Protein AF-A0A061P007-F1 (afdb_monomer_lite)

Sequence (103 aa):
MRFSDIPTKRKWWMFLGFPITTGIAAYLFRAMIEVGWPPLSAGIGLTIGFFIASSLMGIFKPELAVQEKEQNPTRFQKIGRIVLYTLLTSAIAIVTIRFLILV

Radius of gyration: 16.93 Å; chains: 1; bounding box: 42×32×39 Å

Foldseek 3Di:
DDLVVQDPVLVCCLQPVVLLVVLVVVQLVVCVVDVHRDPVVSSVVSSVVSNVVSVCCSVPPVVVSPPPPPDPQDPVNVVVVVVVVVVVVVSVVCSCCCPVVVD

Structure (mmCIF, N/CA/C/O backbone):
data_AF-A0A061P007-F1
#
_entry.id   AF-A0A061P007-F1
#
loop_
_atom_site.group_PDB
_atom_site.id
_atom_site.type_symbol
_atom_site.label_atom_id
_atom_site.label_alt_id
_atom_site.label_comp_id
_atom_site.label_asym_id
_atom_site.label_entity_id
_atom_site.label_seq_id
_atom_site.pdbx_PDB_ins_code
_atom_site.Cartn_x
_atom_site.Cartn_y
_atom_site.Cartn_z
_atom_site.occupancy
_atom_site.B_iso_or_equiv
_atom_site.auth_seq_id
_atom_site.auth_comp_id
_atom_site.auth_asym_id
_atom_site.auth_atom_id
_atom_site.pdbx_PDB_model_num
ATOM 1 N N . MET A 1 1 ? -22.166 1.494 14.861 1.00 59.41 1 MET A N 1
ATOM 2 C CA . MET A 1 1 ? -21.089 2.176 15.627 1.00 59.41 1 MET A CA 1
ATOM 3 C C . MET A 1 1 ? -20.782 3.509 14.969 1.00 59.41 1 MET A C 1
ATOM 5 O O . MET A 1 1 ? -20.937 3.602 13.755 1.00 59.41 1 MET A O 1
ATOM 9 N N . ARG A 1 2 ? -20.421 4.543 15.737 1.00 63.28 2 ARG A N 1
ATOM 10 C CA . ARG A 1 2 ? -20.161 5.880 15.187 1.00 63.28 2 ARG A CA 1
ATOM 11 C C . ARG A 1 2 ? -18.698 5.983 14.758 1.00 63.28 2 ARG A C 1
ATOM 13 O O . ARG A 1 2 ? -17.810 5.407 15.373 1.00 63.28 2 ARG A O 1
ATOM 20 N N . PHE A 1 3 ? -18.429 6.763 13.715 1.00 62.94 3 PHE A N 1
ATOM 21 C CA . PHE A 1 3 ? -17.070 7.058 13.241 1.00 62.94 3 PHE A CA 1
ATOM 22 C C . PHE A 1 3 ? -16.154 7.651 14.335 1.00 62.94 3 PHE A C 1
ATOM 24 O O . PHE A 1 3 ? -14.929 7.504 14.304 1.00 62.94 3 PHE A O 1
ATOM 31 N N . SER A 1 4 ? -16.744 8.306 15.340 1.00 67.62 4 SER A N 1
ATOM 32 C CA . SER A 1 4 ? -16.059 8.796 16.539 1.00 67.62 4 SER A CA 1
ATOM 33 C C . SER A 1 4 ? -15.315 7.698 17.297 1.00 67.62 4 SER A C 1
ATOM 3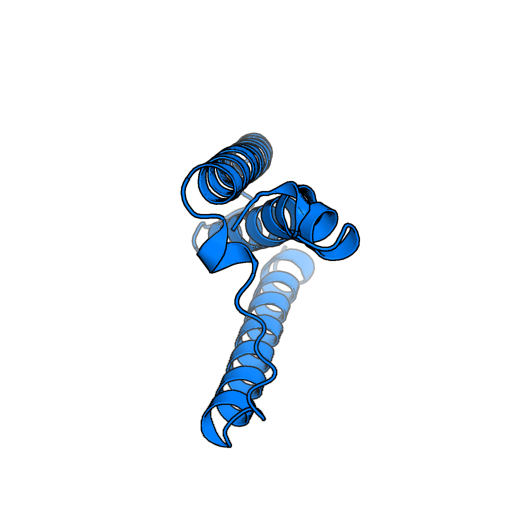5 O O . SER A 1 4 ? -14.258 7.986 17.848 1.00 67.62 4 SER A O 1
ATOM 37 N N . ASP A 1 5 ? -15.810 6.461 17.245 1.00 71.81 5 ASP A N 1
ATOM 38 C CA . ASP A 1 5 ? -15.396 5.360 18.121 1.00 71.81 5 ASP A CA 1
ATOM 39 C C . ASP A 1 5 ? -14.109 4.667 17.626 1.00 71.81 5 ASP A C 1
ATOM 41 O O . ASP A 1 5 ? -13.539 3.823 18.314 1.00 71.81 5 ASP A O 1
ATOM 45 N N . ILE A 1 6 ? -13.623 5.028 16.429 1.00 70.88 6 ILE A N 1
ATOM 46 C CA . ILE A 1 6 ? -12.392 4.481 15.843 1.00 70.88 6 ILE A CA 1
ATOM 47 C C . ILE A 1 6 ? -11.162 5.172 16.475 1.00 70.88 6 ILE A C 1
ATOM 49 O O . ILE A 1 6 ? -11.088 6.408 16.448 1.00 70.88 6 ILE A O 1
ATOM 53 N N . PRO A 1 7 ? -10.155 4.420 16.967 1.00 80.56 7 PRO A N 1
ATOM 54 C CA . PRO A 1 7 ? -8.925 4.990 17.515 1.00 80.56 7 PRO A CA 1
ATOM 55 C C . PRO A 1 7 ? -8.210 5.910 16.519 1.00 80.56 7 PRO A C 1
ATOM 57 O O . PRO A 1 7 ? -8.090 5.584 15.336 1.00 80.56 7 PRO A O 1
ATOM 60 N N . THR A 1 8 ? -7.653 7.026 16.996 1.00 78.88 8 THR A N 1
ATOM 61 C CA . THR A 1 8 ? -6.987 8.042 16.156 1.00 78.88 8 THR A CA 1
ATOM 62 C C . THR A 1 8 ? -5.893 7.444 15.269 1.00 78.88 8 THR A C 1
ATOM 64 O O . THR A 1 8 ? -5.843 7.730 14.077 1.00 78.88 8 THR A O 1
ATOM 67 N N . LYS A 1 9 ? -5.072 6.532 15.807 1.00 78.50 9 LYS A N 1
ATOM 68 C CA . LYS A 1 9 ? -4.033 5.817 15.044 1.00 78.50 9 LYS A CA 1
ATOM 69 C C . LYS A 1 9 ? -4.611 5.010 13.873 1.00 78.50 9 LYS A C 1
ATOM 71 O O . LYS A 1 9 ? -4.024 4.977 12.795 1.00 78.50 9 LYS A O 1
ATOM 76 N N . ARG A 1 10 ? -5.777 4.390 14.068 1.00 75.25 10 ARG A N 1
ATOM 77 C CA . ARG A 1 10 ? -6.459 3.575 13.055 1.00 75.25 10 ARG A CA 1
ATOM 78 C C . ARG A 1 10 ? -7.154 4.439 12.007 1.00 75.25 10 ARG A C 1
ATOM 80 O O . ARG A 1 10 ? -7.120 4.083 10.837 1.00 75.25 10 ARG A O 1
ATOM 87 N N . LYS A 1 11 ? -7.672 5.612 12.389 1.00 78.94 11 LYS A N 1
ATOM 88 C CA . LYS A 1 11 ? -8.120 6.642 11.435 1.00 78.94 11 LYS A CA 1
ATOM 89 C C . LYS A 1 11 ? -6.961 7.089 10.542 1.00 78.94 11 LYS A C 1
ATOM 91 O O . LYS A 1 11 ? -7.060 6.982 9.328 1.00 78.94 11 LYS A O 1
ATOM 96 N N . TRP A 1 12 ? -5.829 7.488 11.121 1.00 81.12 12 TRP A N 1
ATOM 97 C CA . TRP A 1 12 ? -4.643 7.867 10.341 1.00 81.12 12 TRP A CA 1
ATOM 98 C C . TRP A 1 12 ? -4.195 6.767 9.380 1.00 81.12 12 TRP A C 1
ATOM 100 O O . TRP A 1 12 ? -3.905 7.041 8.216 1.00 81.12 12 TRP A O 1
ATOM 110 N N . TRP A 1 13 ? -4.195 5.512 9.835 1.00 79.56 13 TRP A N 1
ATOM 111 C CA . TRP A 1 13 ? -3.892 4.401 8.947 1.00 79.56 13 TRP A CA 1
ATOM 112 C C . TRP A 1 13 ? -4.944 4.260 7.843 1.00 79.56 13 TRP A C 1
ATOM 114 O O . TRP A 1 13 ? -4.581 4.224 6.683 1.00 79.56 13 TRP A O 1
ATOM 124 N N . MET A 1 14 ? -6.239 4.234 8.149 1.00 78.12 14 MET A N 1
ATOM 125 C CA . MET A 1 14 ? -7.290 4.019 7.145 1.00 78.12 14 MET A CA 1
ATOM 126 C C . MET A 1 14 ? -7.342 5.125 6.082 1.00 78.12 14 MET A C 1
ATOM 128 O O . MET A 1 14 ? -7.564 4.837 4.905 1.00 78.12 14 MET A O 1
ATOM 132 N N . PHE A 1 15 ? -7.122 6.375 6.495 1.00 80.44 15 PHE A N 1
ATOM 133 C CA . PHE A 1 15 ? -7.245 7.541 5.624 1.00 80.44 15 PHE A CA 1
ATOM 134 C C . PHE A 1 15 ? -5.951 7.934 4.924 1.00 80.44 15 PHE A C 1
ATOM 136 O O . PHE A 1 15 ? -6.036 8.486 3.841 1.00 80.44 15 PHE A O 1
ATOM 143 N N . LEU A 1 16 ? -4.773 7.658 5.490 1.00 82.06 16 LEU A N 1
ATOM 144 C CA . LEU A 1 16 ? -3.490 7.997 4.861 1.00 82.06 16 LEU A CA 1
ATOM 145 C C . LEU A 1 16 ? -2.574 6.790 4.687 1.00 82.06 16 LEU A C 1
ATOM 147 O O . LEU A 1 16 ? -2.019 6.597 3.610 1.00 82.06 16 LEU A O 1
ATOM 151 N N . GLY A 1 17 ? -2.430 5.952 5.711 1.00 82.38 17 GLY A N 1
ATOM 152 C CA . GLY A 1 17 ? -1.552 4.780 5.640 1.00 82.38 17 GLY A CA 1
ATOM 153 C C . GLY A 1 17 ? -1.959 3.783 4.548 1.00 82.38 17 GLY A C 1
ATOM 154 O O . GLY A 1 17 ? -1.139 3.399 3.715 1.00 82.38 17 GLY A O 1
ATOM 155 N N . PHE A 1 18 ? -3.230 3.384 4.513 1.00 82.25 18 PHE A N 1
ATOM 156 C CA . PHE A 1 18 ? -3.778 2.433 3.554 1.00 82.25 18 PHE A CA 1
ATOM 157 C C . PHE A 1 18 ? -3.657 2.934 2.131 1.00 82.25 18 PHE A C 1
ATOM 159 O O . PHE A 1 18 ? -3.059 2.214 1.335 1.00 82.25 18 PHE A O 1
ATOM 166 N N . PRO A 1 19 ? -4.171 4.130 1.780 1.00 84.12 19 PRO A N 1
ATOM 167 C 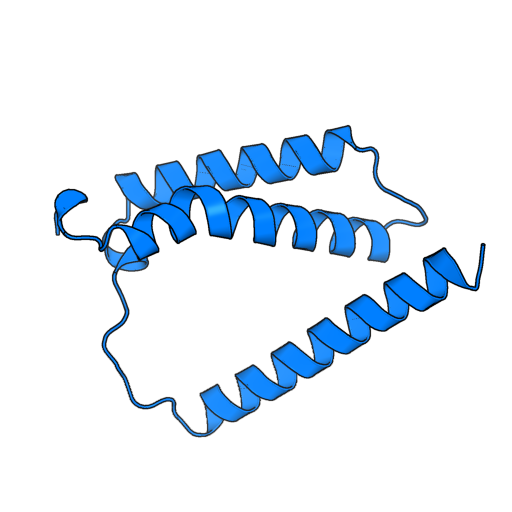CA . PRO A 1 19 ? -4.236 4.514 0.380 1.00 84.12 19 PRO A CA 1
ATOM 168 C C . PRO A 1 19 ? -2.848 4.724 -0.214 1.00 84.12 19 PRO A C 1
ATOM 170 O O . PRO A 1 19 ? -2.613 4.369 -1.363 1.00 84.12 19 PRO A O 1
ATOM 173 N N . ILE A 1 20 ? -1.905 5.230 0.588 1.00 85.19 20 ILE A N 1
ATOM 174 C CA . ILE A 1 20 ? -0.509 5.380 0.175 1.00 85.19 20 ILE A CA 1
ATOM 175 C C . ILE A 1 20 ? 0.140 4.003 -0.020 1.00 85.19 20 ILE A C 1
ATOM 177 O O . ILE A 1 20 ? 0.729 3.746 -1.066 1.00 85.19 20 ILE A O 1
ATOM 181 N N . THR A 1 21 ? 0.017 3.093 0.954 1.00 84.06 21 THR A N 1
ATOM 182 C CA . THR A 1 21 ? 0.654 1.764 0.864 1.00 84.06 21 THR A CA 1
ATOM 183 C C . THR A 1 21 ? 0.064 0.908 -0.258 1.00 84.06 21 THR A C 1
ATOM 185 O O . THR A 1 21 ? 0.819 0.291 -1.010 1.00 84.06 21 THR A O 1
ATOM 188 N N . THR A 1 22 ? -1.261 0.905 -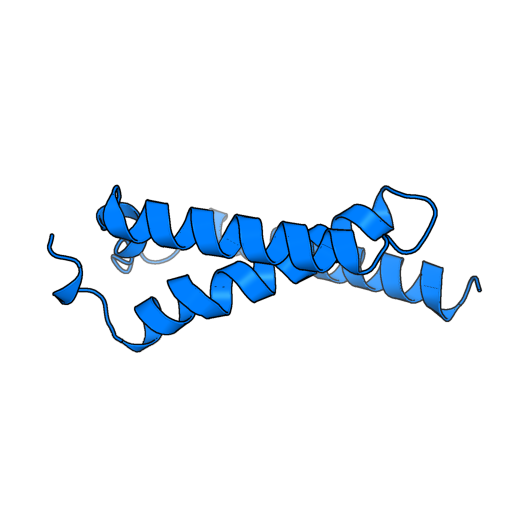0.432 1.00 82.56 22 THR A N 1
ATOM 189 C CA . THR A 1 22 ? -1.925 0.213 -1.552 1.00 82.56 22 THR A CA 1
ATOM 190 C C . THR A 1 22 ? -1.698 0.895 -2.893 1.00 82.56 22 THR A C 1
ATOM 192 O O . THR A 1 22 ? -1.510 0.189 -3.878 1.00 82.56 22 THR A O 1
ATOM 195 N N . GLY A 1 23 ? -1.625 2.226 -2.951 1.00 84.25 23 GLY A N 1
ATOM 196 C CA . GLY A 1 23 ? -1.239 2.959 -4.158 1.00 84.25 23 GLY A CA 1
ATOM 197 C C . GLY A 1 23 ? 0.165 2.585 -4.638 1.00 84.25 23 GLY A C 1
ATOM 198 O O . GLY A 1 23 ? 0.340 2.235 -5.805 1.00 84.25 23 GLY A O 1
ATOM 199 N N . ILE A 1 24 ? 1.147 2.561 -3.728 1.00 83.69 24 ILE A N 1
ATOM 200 C CA . ILE A 1 24 ? 2.519 2.118 -4.030 1.00 83.69 24 ILE A CA 1
ATOM 201 C C . ILE A 1 24 ? 2.525 0.654 -4.477 1.00 83.69 24 ILE A C 1
ATOM 203 O O . ILE A 1 24 ? 3.114 0.330 -5.507 1.00 83.69 24 ILE A O 1
ATOM 207 N N . ALA A 1 25 ? 1.849 -0.232 -3.741 1.00 82.56 25 ALA A N 1
ATOM 208 C CA . ALA A 1 25 ? 1.787 -1.650 -4.087 1.00 82.56 25 ALA A CA 1
ATOM 209 C C . ALA A 1 25 ? 1.144 -1.879 -5.465 1.00 82.56 25 ALA A C 1
ATOM 211 O O . ALA A 1 25 ? 1.665 -2.656 -6.260 1.00 82.56 25 ALA A O 1
ATOM 212 N N . ALA A 1 26 ? 0.055 -1.173 -5.777 1.00 84.12 26 ALA A N 1
ATOM 213 C CA . ALA A 1 26 ? -0.618 -1.250 -7.069 1.00 84.12 26 ALA A CA 1
ATOM 214 C C . ALA A 1 26 ? 0.259 -0.712 -8.207 1.00 84.12 26 ALA A C 1
ATOM 216 O O . ALA A 1 26 ? 0.291 -1.305 -9.282 1.00 84.12 26 ALA A O 1
ATOM 217 N N . TYR A 1 27 ? 1.000 0.374 -7.974 1.00 83.31 27 TYR A N 1
ATOM 218 C CA . TYR A 1 27 ? 1.950 0.913 -8.946 1.00 83.31 27 TYR A CA 1
ATOM 219 C C . TYR A 1 27 ? 3.099 -0.065 -9.230 1.00 83.31 27 TYR A C 1
ATOM 221 O O . TYR A 1 27 ? 3.412 -0.320 -10.391 1.00 83.31 27 TYR A O 1
ATOM 229 N N . LEU A 1 28 ? 3.683 -0.669 -8.189 1.00 79.75 28 LEU A N 1
ATOM 230 C CA . LEU A 1 28 ? 4.718 -1.699 -8.337 1.00 79.75 28 LEU A CA 1
ATOM 231 C C . LEU A 1 28 ? 4.182 -2.938 -9.055 1.00 79.75 28 LEU A C 1
ATOM 233 O O . LEU A 1 28 ? 4.824 -3.446 -9.967 1.00 79.75 28 LEU A O 1
ATOM 237 N N . PHE A 1 29 ? 2.986 -3.397 -8.690 1.00 81.88 29 PHE A N 1
ATOM 238 C CA . PHE A 1 29 ? 2.341 -4.528 -9.350 1.00 81.88 29 PHE A CA 1
ATOM 239 C C . PHE A 1 29 ? 2.078 -4.242 -10.831 1.00 81.88 29 PHE A C 1
ATOM 241 O O . PHE A 1 29 ? 2.338 -5.081 -11.692 1.00 81.88 29 PHE A O 1
ATOM 248 N N . ARG A 1 30 ? 1.640 -3.022 -11.149 1.00 80.75 30 ARG A N 1
ATOM 249 C CA . ARG A 1 30 ? 1.488 -2.567 -12.529 1.00 80.75 30 ARG A CA 1
ATOM 250 C C . ARG A 1 30 ? 2.825 -2.566 -13.274 1.00 80.75 30 ARG A C 1
ATOM 252 O O . ARG A 1 30 ? 2.869 -3.077 -14.382 1.00 80.75 30 ARG A O 1
ATOM 259 N N . ALA A 1 31 ? 3.908 -2.096 -12.655 1.00 79.25 31 ALA A N 1
ATOM 260 C CA . ALA A 1 31 ? 5.258 -2.151 -13.227 1.00 79.25 31 ALA A CA 1
ATOM 261 C C . ALA A 1 31 ? 5.784 -3.588 -13.429 1.00 79.25 31 ALA A C 1
ATOM 263 O O . ALA A 1 31 ? 6.642 -3.831 -14.276 1.00 79.25 31 ALA A O 1
ATOM 264 N N . MET A 1 32 ? 5.296 -4.560 -12.649 1.00 74.19 32 MET A N 1
ATOM 265 C CA . MET A 1 32 ? 5.615 -5.976 -12.857 1.00 74.19 32 MET A CA 1
ATOM 266 C C . MET A 1 32 ? 4.898 -6.553 -14.078 1.00 74.19 32 MET A C 1
ATOM 268 O O . MET A 1 32 ? 5.509 -7.312 -14.827 1.00 74.19 32 MET A O 1
ATOM 272 N N . ILE A 1 33 ? 3.622 -6.208 -14.267 1.00 80.12 33 ILE A N 1
ATOM 273 C CA . ILE A 1 33 ? 2.797 -6.704 -15.380 1.00 80.12 33 ILE A CA 1
ATOM 274 C C . ILE A 1 33 ? 3.154 -6.002 -16.692 1.00 80.12 33 ILE A C 1
ATOM 276 O O . ILE A 1 33 ? 3.260 -6.646 -17.733 1.00 80.12 33 ILE A O 1
ATOM 280 N N . GLU A 1 34 ? 3.326 -4.684 -16.655 1.00 76.62 34 GLU A N 1
ATOM 281 C CA . GLU A 1 34 ? 3.679 -3.887 -17.824 1.00 76.62 34 GLU A CA 1
ATOM 282 C C . GLU A 1 34 ? 5.195 -3.997 -18.099 1.00 76.62 34 GLU A C 1
ATOM 284 O O . GLU A 1 34 ? 6.026 -4.162 -17.200 1.00 76.62 34 GLU A O 1
ATOM 289 N N . VAL A 1 35 ? 5.596 -3.953 -19.374 1.00 67.44 35 VAL A N 1
ATOM 290 C CA . VAL A 1 35 ? 7.016 -3.929 -19.767 1.00 67.44 35 VAL A CA 1
ATOM 291 C C . VAL A 1 35 ? 7.521 -2.490 -19.664 1.00 67.44 35 VAL A C 1
ATOM 293 O O . VAL A 1 35 ? 7.714 -1.817 -20.669 1.00 67.44 35 VAL A O 1
ATOM 296 N N . GLY A 1 36 ? 7.669 -1.988 -18.436 1.00 73.31 36 GLY A N 1
ATOM 297 C CA . GLY A 1 36 ? 8.196 -0.648 -18.180 1.00 73.31 36 GLY A CA 1
ATOM 298 C C . GLY A 1 36 ? 7.645 0.001 -16.916 1.00 73.31 36 GLY A C 1
ATOM 299 O O . GLY A 1 36 ? 6.728 -0.511 -16.274 1.00 73.31 36 GLY A O 1
ATOM 300 N N . TRP A 1 37 ? 8.220 1.149 -16.558 1.00 79.25 37 TRP A N 1
ATOM 301 C CA . TRP A 1 37 ? 7.690 1.972 -15.478 1.00 79.25 37 TRP A CA 1
ATOM 302 C C . TRP A 1 37 ? 6.375 2.618 -15.921 1.00 79.25 37 TRP A C 1
ATOM 304 O O . TRP A 1 37 ? 6.363 3.311 -16.944 1.00 79.25 37 TRP A O 1
ATOM 314 N N . PRO A 1 38 ? 5.276 2.435 -15.168 1.00 80.25 38 PRO A N 1
ATOM 315 C CA . PRO A 1 38 ? 4.042 3.141 -15.455 1.00 80.25 38 PRO A CA 1
ATOM 316 C C . PRO A 1 38 ? 4.285 4.652 -15.357 1.00 80.25 38 PRO A C 1
ATOM 318 O O . PRO A 1 38 ? 5.133 5.095 -14.581 1.00 80.25 38 PRO A O 1
ATOM 321 N N . PRO A 1 39 ? 3.539 5.485 -16.093 1.00 84.56 39 PRO A N 1
ATOM 322 C CA . PRO A 1 39 ? 3.652 6.924 -15.930 1.00 84.56 39 PRO A CA 1
ATOM 323 C C . PRO A 1 39 ? 3.271 7.322 -14.497 1.00 84.56 39 PRO A C 1
ATOM 325 O O . PRO A 1 39 ? 2.326 6.783 -13.916 1.00 84.56 39 PRO A O 1
ATOM 328 N N . LEU A 1 40 ? 3.968 8.314 -13.934 1.00 82.69 40 LEU A N 1
ATOM 329 C CA . LEU A 1 40 ? 3.700 8.841 -12.586 1.00 82.69 40 LEU A CA 1
ATOM 330 C C . LEU A 1 40 ? 2.228 9.241 -12.388 1.00 82.69 40 LEU A C 1
ATOM 332 O O . LEU A 1 40 ? 1.675 9.062 -11.303 1.00 82.69 40 LEU A O 1
ATOM 336 N N . SER A 1 41 ? 1.566 9.711 -13.450 1.00 84.31 41 SER A N 1
ATOM 337 C CA . SER A 1 41 ? 0.134 10.024 -13.452 1.00 84.31 41 SER A CA 1
ATOM 338 C C . SER A 1 41 ? -0.746 8.822 -13.094 1.00 84.31 41 SER A C 1
ATOM 340 O O . SER A 1 41 ? -1.742 8.990 -12.391 1.00 84.31 41 SER A O 1
ATOM 342 N N . ALA A 1 42 ? -0.365 7.605 -13.493 1.00 82.31 42 ALA A N 1
ATOM 343 C CA . ALA A 1 42 ? -1.067 6.386 -13.106 1.00 82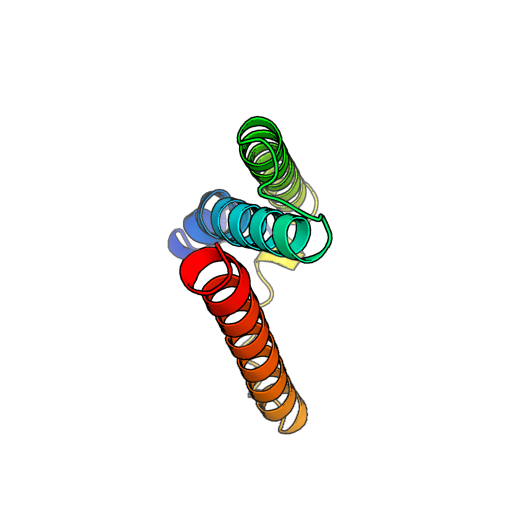.31 42 ALA A CA 1
ATOM 344 C C . ALA A 1 42 ? -0.912 6.099 -11.604 1.00 82.31 42 ALA A C 1
ATOM 346 O O . ALA A 1 42 ? -1.887 5.729 -10.954 1.00 82.31 42 ALA A O 1
ATOM 347 N N . GLY A 1 43 ? 0.278 6.315 -11.030 1.00 81.44 43 GLY A N 1
ATOM 348 C CA . GLY A 1 43 ? 0.517 6.149 -9.590 1.00 81.44 43 GLY A CA 1
ATOM 349 C C . GLY A 1 43 ? -0.283 7.137 -8.737 1.00 81.44 43 GLY A C 1
ATOM 350 O O . GLY A 1 43 ? -0.915 6.750 -7.750 1.00 81.44 43 GLY A O 1
ATOM 351 N N . ILE A 1 44 ? -0.327 8.402 -9.161 1.00 84.69 44 ILE A N 1
ATOM 352 C CA . ILE A 1 44 ? -1.133 9.446 -8.514 1.00 84.69 44 ILE A CA 1
ATOM 353 C C . ILE A 1 44 ? -2.627 9.108 -8.617 1.00 84.69 44 ILE A C 1
ATOM 355 O O . ILE A 1 44 ? -3.324 9.126 -7.603 1.00 84.69 44 ILE A O 1
ATOM 359 N N . GLY A 1 45 ? -3.110 8.728 -9.805 1.00 84.19 45 GLY A N 1
ATOM 360 C CA . GLY A 1 45 ? -4.511 8.353 -10.019 1.00 84.19 45 GLY A CA 1
ATOM 361 C C . GLY A 1 45 ? -4.952 7.154 -9.174 1.00 84.19 45 GLY A C 1
ATOM 362 O O . GLY A 1 45 ? -6.012 7.200 -8.552 1.00 84.19 45 GLY A O 1
ATOM 363 N N . LEU A 1 46 ? -4.114 6.115 -9.080 1.00 84.19 46 LEU A N 1
ATOM 364 C CA . LEU A 1 46 ? -4.364 4.951 -8.222 1.00 84.19 46 LEU A CA 1
ATOM 365 C C . LEU A 1 46 ? -4.452 5.352 -6.749 1.00 84.19 46 LEU A C 1
ATOM 367 O O . LEU A 1 46 ? -5.394 4.969 -6.059 1.00 84.19 46 LEU A O 1
ATOM 371 N N . THR A 1 47 ? -3.509 6.169 -6.281 1.00 84.12 47 THR A N 1
ATOM 372 C CA . THR A 1 47 ? -3.475 6.634 -4.889 1.00 84.12 47 THR A CA 1
ATOM 373 C C . THR A 1 47 ? -4.726 7.448 -4.548 1.00 84.12 47 THR A C 1
ATOM 375 O O . THR A 1 47 ? -5.381 7.167 -3.547 1.00 84.12 47 THR A O 1
ATOM 378 N N . ILE A 1 48 ? -5.122 8.395 -5.407 1.00 86.31 48 ILE A N 1
ATOM 379 C CA . ILE A 1 48 ? -6.357 9.182 -5.239 1.00 86.31 48 ILE A CA 1
ATOM 380 C C . ILE A 1 48 ? -7.590 8.268 -5.216 1.00 86.31 48 ILE A C 1
ATOM 382 O O . ILE A 1 48 ? -8.453 8.422 -4.351 1.00 86.31 48 ILE A O 1
ATOM 386 N N . GLY A 1 49 ? -7.657 7.282 -6.115 1.00 85.62 49 GLY A N 1
ATOM 387 C CA . GLY A 1 49 ? -8.730 6.289 -6.139 1.00 85.62 49 GLY A CA 1
ATOM 388 C C . GLY A 1 49 ? -8.854 5.530 -4.815 1.00 85.62 49 GLY A C 1
ATOM 389 O O . GLY A 1 49 ? -9.953 5.420 -4.269 1.00 85.62 49 GLY A O 1
ATOM 390 N N . PHE A 1 50 ? -7.732 5.084 -4.242 1.00 86.50 50 PHE A N 1
ATOM 391 C CA . PHE A 1 50 ? -7.723 4.434 -2.930 1.00 86.50 50 PHE A CA 1
ATOM 392 C C . PHE A 1 50 ? -8.105 5.384 -1.791 1.00 86.50 50 PHE A C 1
ATOM 394 O O . PHE A 1 50 ? -8.777 4.954 -0.857 1.00 86.50 50 PHE A O 1
ATOM 401 N N . PHE A 1 51 ? -7.745 6.668 -1.864 1.00 86.62 51 PHE A N 1
ATOM 402 C CA . PHE A 1 51 ? -8.152 7.673 -0.874 1.00 86.62 51 PHE A CA 1
ATOM 403 C C . PHE A 1 51 ? -9.671 7.853 -0.860 1.00 86.62 51 PHE A C 1
ATOM 405 O O . PHE A 1 51 ? -10.294 7.850 0.207 1.00 86.62 51 PHE A O 1
ATOM 412 N N . ILE A 1 52 ? -10.275 7.964 -2.044 1.00 86.50 52 ILE A N 1
ATOM 413 C CA . ILE A 1 52 ? -11.727 8.072 -2.204 1.00 86.50 52 ILE A CA 1
ATOM 414 C C . ILE A 1 52 ? -12.399 6.791 -1.701 1.00 86.50 52 ILE A C 1
ATOM 416 O O . ILE A 1 52 ? -13.322 6.864 -0.892 1.00 86.50 52 ILE A O 1
ATOM 420 N N . ALA A 1 53 ? -11.901 5.620 -2.105 1.00 84.25 53 ALA A N 1
ATOM 421 C CA . ALA A 1 53 ? -12.443 4.330 -1.684 1.00 84.25 53 ALA A CA 1
ATOM 422 C C . ALA A 1 53 ? -12.373 4.131 -0.159 1.00 84.25 53 ALA A C 1
ATOM 424 O O . ALA A 1 53 ? -13.377 3.767 0.453 1.00 84.25 53 ALA A O 1
ATOM 425 N N . SER A 1 54 ? -11.233 4.435 0.471 1.00 82.06 54 SER A N 1
ATOM 426 C CA . SER A 1 54 ? -11.077 4.401 1.933 1.00 82.06 54 SER A CA 1
ATOM 427 C C . SER A 1 54 ? -12.046 5.347 2.631 1.00 82.06 54 SER A C 1
ATOM 429 O O . SER A 1 54 ? -12.651 4.986 3.640 1.00 82.06 54 SER A O 1
ATOM 431 N N . SER A 1 55 ? -12.218 6.553 2.087 1.00 83.31 55 SER A N 1
ATOM 432 C CA . SER A 1 55 ? -13.097 7.562 2.675 1.00 83.31 55 SER A CA 1
ATOM 433 C C . SER A 1 55 ? -14.564 7.148 2.592 1.00 83.31 55 SER A C 1
ATOM 435 O O . SER A 1 55 ? -15.281 7.212 3.589 1.00 83.31 55 SER A O 1
ATOM 437 N N . LEU A 1 56 ? -14.992 6.626 1.440 1.00 84.56 56 LEU A N 1
ATOM 438 C CA . LEU A 1 56 ? -16.324 6.049 1.263 1.00 84.56 56 LEU A CA 1
ATOM 439 C C . LEU A 1 56 ? -16.541 4.855 2.199 1.00 84.56 56 LEU A C 1
ATOM 441 O O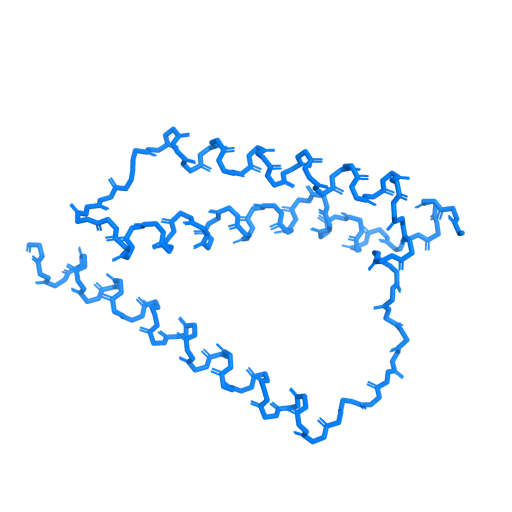 . LEU A 1 56 ? -17.579 4.764 2.850 1.00 84.56 56 LEU A O 1
ATOM 445 N N . MET A 1 57 ? -15.557 3.966 2.338 1.00 80.44 57 MET A N 1
ATOM 446 C CA . MET A 1 57 ? -15.651 2.818 3.242 1.00 80.44 57 MET A CA 1
ATOM 447 C C . MET A 1 57 ? -15.780 3.251 4.709 1.00 80.44 57 MET A C 1
ATOM 449 O O . MET A 1 57 ? -16.583 2.680 5.445 1.00 80.44 57 MET A O 1
ATOM 453 N N . GLY A 1 58 ? -15.054 4.292 5.125 1.00 74.50 58 GLY A N 1
ATOM 454 C CA . GLY A 1 58 ? -15.149 4.862 6.471 1.00 74.50 58 GLY A CA 1
ATOM 455 C C . GLY A 1 58 ? -16.511 5.490 6.781 1.00 74.50 58 GLY A C 1
ATOM 456 O O . GLY A 1 58 ? -16.955 5.435 7.927 1.00 74.50 58 GLY A O 1
ATOM 457 N N . ILE A 1 59 ? -17.189 6.040 5.768 1.00 80.69 59 ILE A N 1
ATOM 458 C CA . ILE A 1 59 ? -18.515 6.664 5.899 1.00 80.69 59 ILE A CA 1
ATOM 459 C C . ILE A 1 59 ? -19.633 5.612 5.858 1.00 80.69 59 ILE A C 1
ATOM 461 O O . ILE A 1 59 ? -20.502 5.602 6.726 1.00 80.69 59 ILE A O 1
ATOM 465 N N . PHE A 1 60 ? -19.614 4.714 4.869 1.00 81.69 60 PHE A N 1
ATOM 466 C CA . PHE A 1 60 ? -20.721 3.788 4.596 1.00 81.69 60 PHE A CA 1
ATOM 467 C C . PHE A 1 60 ? -20.603 2.438 5.313 1.00 81.69 60 PHE A C 1
ATOM 469 O O . PHE A 1 60 ? -21.606 1.751 5.506 1.00 81.69 60 PHE A O 1
ATOM 476 N N . LYS A 1 61 ? -19.389 2.018 5.686 1.00 77.56 61 LYS A N 1
ATOM 477 C CA . LYS A 1 61 ? -19.108 0.703 6.288 1.00 77.56 61 LYS A CA 1
ATOM 478 C C . LYS A 1 61 ? -18.089 0.808 7.444 1.00 77.56 61 LYS A C 1
ATOM 480 O O . LYS A 1 61 ? -17.102 0.067 7.452 1.00 77.56 61 LYS A O 1
ATOM 485 N N . PRO A 1 62 ? -18.322 1.658 8.466 1.00 70.06 62 PRO A N 1
ATOM 486 C CA . PRO A 1 62 ? -17.382 1.843 9.580 1.00 70.06 62 PRO A CA 1
ATOM 487 C C . PRO A 1 62 ? -17.131 0.555 10.385 1.00 70.06 62 PRO A C 1
ATOM 489 O O . PRO A 1 62 ? -16.103 0.413 11.036 1.00 70.06 62 PRO A O 1
ATOM 492 N N . GLU A 1 63 ? -18.041 -0.415 10.315 1.00 71.88 63 GLU A N 1
ATOM 493 C CA . GLU A 1 63 ? -17.940 -1.712 10.994 1.00 71.88 63 GLU A CA 1
ATOM 494 C C . GLU A 1 63 ? -16.763 -2.558 10.485 1.00 71.88 63 GLU A C 1
ATOM 496 O O . GLU A 1 63 ? -16.083 -3.218 11.272 1.00 71.88 63 GLU A O 1
ATOM 501 N N . LEU A 1 64 ? -16.466 -2.486 9.182 1.00 68.94 64 LEU A N 1
ATOM 502 C CA . LEU A 1 64 ? -15.327 -3.181 8.570 1.00 68.94 64 LEU A CA 1
ATOM 503 C C . LEU A 1 64 ? -13.991 -2.557 8.994 1.00 68.94 64 LEU A C 1
ATOM 505 O O . LEU A 1 64 ? -12.971 -3.237 9.055 1.00 68.94 64 LEU A O 1
ATOM 509 N N . ALA A 1 65 ? -14.008 -1.269 9.335 1.00 62.72 65 ALA A N 1
ATOM 510 C CA . ALA A 1 65 ? -12.841 -0.539 9.804 1.00 62.72 65 ALA A CA 1
ATOM 511 C C . ALA A 1 65 ? -12.510 -0.799 11.278 1.00 62.72 65 ALA A C 1
ATOM 513 O O . ALA A 1 65 ? -11.445 -0.378 11.714 1.00 62.72 65 ALA A O 1
ATOM 514 N N . VAL A 1 66 ? -13.393 -1.457 12.040 1.00 61.09 66 VAL A N 1
ATOM 515 C CA . VAL A 1 66 ? -13.272 -1.630 13.501 1.00 61.09 66 VAL A CA 1
ATOM 516 C C . VAL A 1 66 ? -13.059 -3.083 13.912 1.00 61.09 66 VAL A C 1
ATOM 518 O O . VAL A 1 66 ? -12.603 -3.307 15.030 1.00 61.09 66 VAL A O 1
ATOM 521 N N . GLN A 1 67 ? -13.286 -4.072 13.037 1.00 57.81 67 GLN A N 1
ATOM 522 C CA . GLN A 1 67 ? -13.045 -5.486 13.358 1.00 57.81 67 GLN A CA 1
ATOM 523 C C . GLN A 1 67 ? -11.553 -5.773 13.618 1.00 57.81 67 GLN A C 1
ATOM 525 O O . GLN A 1 67 ? -10.790 -6.175 12.752 1.00 57.81 67 GLN A O 1
ATOM 530 N N . GLU A 1 68 ? -11.143 -5.514 14.850 1.00 56.44 68 GLU A N 1
ATOM 531 C CA . GLU A 1 68 ? -10.031 -6.097 15.588 1.00 56.44 68 GLU A CA 1
ATOM 532 C C . GLU A 1 68 ? -10.658 -6.566 16.900 1.00 56.44 68 GLU A C 1
ATOM 534 O O . GLU A 1 68 ? -10.430 -5.999 17.963 1.00 56.44 68 GLU A O 1
ATOM 539 N N . LYS A 1 69 ? -11.525 -7.580 16.853 1.00 50.69 69 LYS A N 1
ATOM 540 C CA . LYS A 1 69 ? -11.541 -8.441 18.031 1.00 50.69 69 LYS A CA 1
ATOM 541 C C . LYS A 1 69 ? -10.267 -9.253 17.920 1.00 50.69 69 LYS A C 1
ATOM 543 O O . LYS A 1 69 ? -10.102 -9.958 16.928 1.00 50.69 69 LYS A O 1
ATOM 548 N N . GLU A 1 70 ? -9.372 -9.086 18.892 1.00 54.16 70 GLU A N 1
ATOM 549 C CA . GLU A 1 70 ? -8.260 -9.991 19.172 1.00 54.16 70 GLU A CA 1
ATOM 550 C C . GLU A 1 70 ? -8.786 -11.429 19.182 1.00 54.16 70 GLU A C 1
ATOM 552 O O . GLU A 1 70 ? -9.212 -11.972 20.197 1.00 54.16 70 GLU A O 1
ATOM 557 N N . GLN A 1 71 ? -8.819 -12.055 18.015 1.00 59.78 71 GLN A N 1
ATOM 558 C CA . GLN A 1 71 ? -8.883 -13.491 17.907 1.00 59.78 71 GLN A CA 1
ATOM 559 C C . GLN A 1 71 ? -7.442 -13.931 17.776 1.00 59.78 71 GLN A C 1
ATOM 561 O O . GLN A 1 71 ? -6.744 -13.530 16.843 1.00 59.78 71 GLN A O 1
ATOM 566 N N . ASN A 1 72 ? -6.998 -14.730 18.744 1.00 68.50 72 ASN A N 1
ATOM 567 C CA . ASN A 1 72 ? -5.730 -15.433 18.660 1.00 68.50 72 ASN A CA 1
ATOM 568 C C . ASN A 1 72 ? -5.585 -16.009 17.243 1.00 68.50 72 ASN A C 1
ATOM 570 O O . ASN A 1 72 ? -6.430 -16.817 16.841 1.00 68.50 72 ASN A O 1
ATOM 574 N N . PRO A 1 73 ? -4.571 -15.580 16.470 1.00 70.12 73 PRO A N 1
ATOM 575 C CA . PRO A 1 73 ? -4.480 -15.952 15.073 1.00 70.12 73 PRO A CA 1
ATOM 576 C C . PRO A 1 73 ? -4.366 -17.468 14.970 1.00 70.12 73 PRO A C 1
ATOM 578 O O . PRO A 1 73 ? -3.496 -18.088 15.596 1.00 70.12 73 PRO A O 1
ATOM 581 N N . THR A 1 74 ? -5.255 -18.069 14.184 1.00 83.06 74 THR A N 1
ATOM 582 C CA . THR A 1 74 ? -5.268 -19.518 13.971 1.00 83.06 74 THR A CA 1
ATOM 583 C C . THR A 1 74 ? -3.959 -19.964 13.309 1.00 83.06 74 THR A C 1
ATOM 585 O O . THR A 1 74 ? -3.275 -19.176 12.648 1.00 83.06 74 THR A O 1
ATOM 588 N N . ARG A 1 75 ? -3.576 -21.241 13.463 1.00 78.75 75 ARG A N 1
ATOM 589 C CA . ARG A 1 75 ? -2.341 -21.779 12.848 1.00 78.75 75 ARG A CA 1
ATOM 590 C C . ARG A 1 75 ? -2.283 -21.497 11.338 1.00 78.75 75 ARG A C 1
ATOM 592 O O . ARG A 1 75 ? -1.231 -21.121 10.831 1.00 78.75 75 ARG A O 1
ATOM 599 N N . PHE A 1 76 ? -3.426 -21.571 10.656 1.00 75.19 76 PHE A N 1
ATOM 600 C CA . PHE A 1 76 ? -3.554 -21.259 9.232 1.00 75.19 76 PHE A CA 1
ATOM 601 C C . PHE A 1 76 ? -3.358 -19.773 8.907 1.00 75.19 76 PHE A C 1
ATOM 603 O O . PHE A 1 76 ? -2.710 -19.459 7.915 1.00 75.19 76 PHE A O 1
ATOM 610 N N . GLN A 1 77 ? -3.829 -18.848 9.751 1.00 77.19 77 GLN A N 1
ATOM 611 C CA . GLN A 1 77 ? -3.581 -17.411 9.563 1.00 77.19 77 GLN A CA 1
ATOM 612 C C . GLN A 1 77 ? -2.101 -17.054 9.743 1.00 77.19 77 GLN A C 1
ATOM 614 O O . GLN A 1 77 ? -1.582 -16.211 9.014 1.00 77.19 77 GLN A O 1
ATOM 619 N N . LYS A 1 78 ? -1.395 -17.717 10.671 1.00 80.19 78 LYS A N 1
ATOM 620 C CA . LYS A 1 78 ? 0.059 -17.535 10.834 1.00 80.19 78 LYS A CA 1
ATOM 621 C C . LYS A 1 78 ? 0.822 -17.996 9.593 1.00 80.19 78 LYS A C 1
ATOM 623 O O . LYS A 1 78 ? 1.664 -17.254 9.098 1.00 80.19 78 LYS A O 1
ATOM 628 N N . ILE A 1 79 ? 0.488 -19.179 9.073 1.00 85.12 79 ILE A N 1
ATOM 629 C CA . ILE A 1 79 ? 1.092 -19.714 7.844 1.00 85.12 79 ILE A CA 1
ATOM 630 C C . ILE A 1 79 ? 0.776 -18.801 6.657 1.00 85.12 79 ILE A C 1
ATOM 632 O O . ILE A 1 79 ? 1.689 -18.397 5.946 1.00 85.12 79 ILE A O 1
ATOM 636 N N . GLY A 1 80 ? -0.488 -18.403 6.486 1.00 80.62 80 GLY A N 1
ATOM 637 C CA . GLY A 1 80 ? -0.897 -17.486 5.422 1.00 80.62 80 GLY A CA 1
ATOM 638 C C . GLY A 1 80 ? -0.137 -16.161 5.462 1.00 80.62 80 GLY A C 1
ATOM 639 O O . GLY A 1 80 ? 0.291 -15.672 4.422 1.00 80.62 80 GLY A O 1
ATOM 640 N N . ARG A 1 81 ? 0.118 -15.612 6.656 1.00 80.81 81 ARG A N 1
ATOM 641 C CA . ARG A 1 81 ? 0.919 -14.393 6.822 1.00 80.81 81 ARG A CA 1
ATOM 642 C C . ARG A 1 81 ? 2.371 -14.584 6.379 1.00 80.81 81 ARG A C 1
ATOM 644 O O . ARG A 1 81 ? 2.912 -13.706 5.717 1.00 80.81 81 ARG A O 1
ATOM 651 N N . ILE A 1 82 ? 2.983 -15.722 6.719 1.00 84.44 82 ILE A N 1
ATOM 652 C CA . ILE A 1 82 ? 4.346 -16.064 6.287 1.00 84.44 82 ILE A CA 1
ATOM 653 C C . ILE A 1 82 ? 4.394 -16.190 4.763 1.00 84.44 82 ILE A C 1
ATOM 655 O O . ILE A 1 82 ? 5.203 -15.518 4.137 1.00 84.44 82 ILE A O 1
ATOM 659 N N . VAL A 1 83 ? 3.487 -16.971 4.168 1.00 83.75 83 VAL A N 1
ATOM 660 C CA . VAL A 1 83 ? 3.406 -17.158 2.709 1.00 83.75 83 VAL A CA 1
ATOM 661 C C . VAL A 1 83 ? 3.211 -15.823 1.989 1.00 83.75 83 VAL A C 1
ATOM 663 O O . VAL A 1 83 ? 3.890 -15.549 1.001 1.00 83.75 83 VAL A O 1
ATOM 666 N N . LEU A 1 84 ? 2.325 -14.966 2.506 1.00 82.38 84 LEU A N 1
ATOM 667 C CA . LEU A 1 84 ? 2.087 -13.632 1.964 1.00 82.38 84 LEU A CA 1
ATOM 668 C C . LEU A 1 84 ? 3.356 -12.771 2.008 1.00 82.38 84 LEU A C 1
ATOM 670 O O . LEU A 1 84 ? 3.687 -12.129 1.014 1.00 82.38 84 LEU A O 1
ATOM 674 N N . TYR A 1 85 ? 4.081 -12.768 3.132 1.00 81.62 85 TYR A N 1
ATOM 675 C CA . TYR A 1 85 ? 5.339 -12.031 3.239 1.00 81.62 85 TYR A CA 1
ATOM 676 C C . TYR A 1 85 ? 6.404 -12.579 2.297 1.00 81.62 85 TYR A C 1
ATOM 678 O O . TYR A 1 85 ? 7.039 -11.785 1.615 1.00 81.62 85 TYR A O 1
ATOM 686 N N . THR A 1 86 ? 6.549 -13.900 2.175 1.00 82.81 86 THR A N 1
ATOM 687 C CA . THR A 1 86 ? 7.490 -14.501 1.223 1.00 82.81 86 THR A CA 1
ATOM 688 C C . THR A 1 86 ? 7.174 -14.079 -0.212 1.00 82.81 86 THR A C 1
ATOM 690 O O . THR A 1 86 ? 8.069 -13.613 -0.908 1.00 82.81 86 THR A O 1
ATOM 693 N N . LEU A 1 87 ? 5.906 -14.149 -0.636 1.00 82.44 87 LEU A N 1
ATOM 694 C CA . LEU A 1 87 ? 5.482 -13.704 -1.970 1.00 82.44 87 LEU A CA 1
ATOM 695 C C . LEU A 1 87 ? 5.757 -12.215 -2.208 1.00 82.44 87 LEU A C 1
ATOM 697 O O . LEU A 1 87 ? 6.288 -11.857 -3.256 1.00 82.44 87 LEU A O 1
ATOM 701 N N . LEU A 1 88 ? 5.431 -11.355 -1.238 1.00 80.38 88 LEU A N 1
ATOM 702 C CA . LEU A 1 88 ? 5.710 -9.918 -1.313 1.00 80.38 88 LEU A CA 1
ATOM 703 C C . LEU A 1 8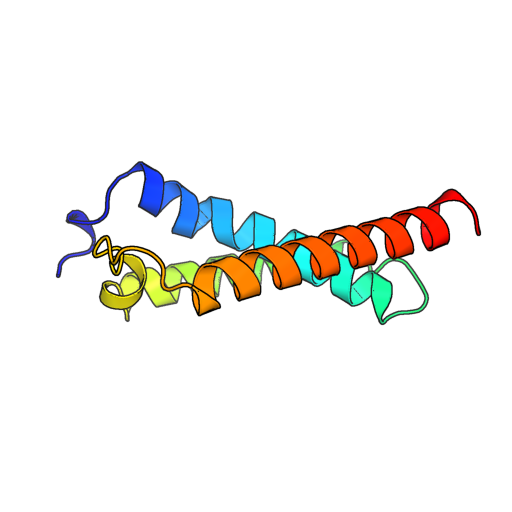8 ? 7.211 -9.639 -1.431 1.00 80.38 88 LEU A C 1
ATOM 705 O O . LEU A 1 88 ? 7.621 -8.853 -2.281 1.00 80.38 88 LEU A O 1
ATOM 709 N N . THR A 1 89 ? 8.038 -10.297 -0.616 1.00 81.75 89 THR A N 1
ATOM 710 C CA . THR A 1 89 ? 9.496 -10.140 -0.666 1.00 81.75 89 THR A CA 1
ATOM 711 C C . THR A 1 89 ? 10.063 -10.627 -1.997 1.00 81.75 89 THR A C 1
ATOM 713 O O . THR A 1 89 ? 10.879 -9.929 -2.594 1.00 81.75 89 THR A O 1
ATOM 716 N N . SER A 1 90 ? 9.606 -11.774 -2.509 1.00 81.19 90 SER A N 1
ATOM 717 C CA . SER A 1 90 ? 10.010 -12.279 -3.826 1.00 81.19 90 SER A CA 1
ATOM 718 C C . SER A 1 90 ? 9.591 -11.340 -4.958 1.00 81.19 90 SER A C 1
ATOM 720 O O . SER A 1 90 ? 10.390 -11.077 -5.852 1.00 81.19 90 SER A O 1
ATOM 722 N N . ALA A 1 91 ? 8.375 -10.789 -4.910 1.00 78.50 91 ALA A N 1
ATOM 723 C CA . ALA A 1 91 ? 7.897 -9.824 -5.896 1.00 78.50 91 ALA A CA 1
ATOM 724 C C . ALA A 1 91 ? 8.768 -8.559 -5.917 1.00 78.50 91 ALA A C 1
ATOM 726 O O . ALA A 1 91 ? 9.202 -8.130 -6.985 1.00 78.50 91 ALA A O 1
ATOM 727 N N . ILE A 1 92 ? 9.094 -8.012 -4.740 1.00 80.00 92 ILE A N 1
ATOM 728 C CA . ILE A 1 92 ? 10.004 -6.866 -4.617 1.00 80.00 92 ILE A CA 1
ATOM 729 C C . ILE A 1 92 ? 11.386 -7.220 -5.175 1.00 80.00 92 ILE A C 1
ATOM 731 O O . ILE A 1 92 ? 11.917 -6.458 -5.974 1.00 80.00 92 ILE A O 1
ATOM 735 N N . ALA A 1 93 ? 11.943 -8.384 -4.827 1.00 81.44 93 ALA A N 1
ATOM 736 C CA . ALA A 1 93 ? 13.248 -8.814 -5.328 1.00 81.44 93 ALA A CA 1
ATOM 737 C C . ALA A 1 93 ? 13.281 -8.932 -6.863 1.00 81.44 93 ALA A C 1
ATOM 739 O O . ALA A 1 93 ? 14.246 -8.494 -7.484 1.00 81.44 93 ALA A O 1
ATOM 740 N N . ILE A 1 94 ? 12.219 -9.456 -7.488 1.00 80.81 94 ILE A N 1
ATOM 741 C CA . ILE A 1 94 ? 12.092 -9.522 -8.954 1.00 80.81 94 ILE A CA 1
ATOM 742 C C . ILE A 1 94 ? 12.078 -8.119 -9.562 1.00 80.81 94 ILE A C 1
ATOM 744 O O . ILE A 1 94 ? 12.777 -7.882 -10.545 1.00 80.81 94 ILE A O 1
ATOM 748 N N . VAL A 1 95 ? 11.321 -7.182 -8.980 1.00 71.19 95 VAL A N 1
ATOM 749 C CA . VAL A 1 95 ? 11.304 -5.779 -9.428 1.00 71.19 95 VAL A CA 1
ATOM 750 C C . VAL A 1 95 ? 12.701 -5.172 -9.312 1.00 71.19 95 VAL A C 1
ATOM 752 O O . VAL A 1 95 ? 13.204 -4.612 -10.280 1.00 71.19 95 VAL A O 1
ATOM 755 N N . THR A 1 96 ? 13.361 -5.328 -8.164 1.00 73.69 96 THR A N 1
ATOM 756 C CA . THR A 1 96 ? 14.720 -4.829 -7.931 1.00 73.69 96 THR A CA 1
ATOM 757 C C . THR A 1 96 ? 15.699 -5.393 -8.961 1.00 73.69 96 THR A C 1
ATOM 759 O O . THR A 1 96 ? 16.394 -4.622 -9.607 1.00 73.69 96 THR A O 1
ATOM 762 N N . ILE A 1 97 ? 15.722 -6.709 -9.186 1.00 79.44 97 ILE A N 1
ATOM 763 C CA . ILE A 1 97 ? 16.627 -7.341 -10.160 1.00 79.44 97 ILE A CA 1
ATOM 764 C C . ILE A 1 97 ? 16.316 -6.862 -11.584 1.00 79.44 97 ILE A C 1
ATOM 766 O O . ILE A 1 97 ? 17.217 -6.427 -12.298 1.00 79.44 97 ILE A O 1
ATOM 770 N N . ARG A 1 98 ? 15.043 -6.893 -11.994 1.00 69.56 98 ARG A N 1
ATOM 771 C CA . ARG A 1 98 ? 14.626 -6.503 -13.348 1.00 69.56 98 ARG A CA 1
ATOM 772 C C . ARG A 1 98 ? 14.964 -5.047 -13.663 1.00 69.56 98 ARG A C 1
ATOM 774 O O . ARG A 1 98 ? 15.370 -4.761 -14.779 1.00 69.56 98 ARG A O 1
ATOM 781 N N . PHE A 1 99 ? 14.781 -4.137 -12.711 1.00 65.81 99 PHE A N 1
ATOM 782 C CA . PHE A 1 99 ? 14.915 -2.703 -12.965 1.00 65.81 99 PHE A CA 1
ATOM 783 C C . PHE A 1 99 ? 16.254 -2.093 -12.519 1.00 65.81 99 PHE A C 1
ATOM 785 O O . PHE A 1 99 ? 16.549 -0.984 -12.948 1.00 65.81 99 PHE A O 1
ATOM 792 N N . LEU A 1 100 ? 17.062 -2.763 -11.685 1.00 68.06 100 LEU A N 1
ATOM 793 C CA . LEU A 1 100 ? 18.399 -2.274 -11.292 1.00 68.06 100 LEU A CA 1
ATOM 794 C C . LEU A 1 100 ? 19.559 -3.053 -11.920 1.00 68.06 100 LEU A C 1
ATOM 796 O O . LEU A 1 100 ? 20.651 -2.503 -11.994 1.00 68.06 100 LEU A O 1
ATOM 800 N N . ILE A 1 101 ? 19.359 -4.312 -12.333 1.00 63.09 101 ILE A N 1
ATOM 801 C CA . ILE A 1 101 ? 20.435 -5.162 -12.884 1.00 63.09 101 ILE A CA 1
ATOM 802 C C . ILE A 1 101 ? 20.285 -5.368 -14.399 1.00 63.09 101 ILE A C 1
ATOM 804 O O . ILE A 1 101 ? 21.286 -5.502 -15.092 1.00 63.09 101 ILE A O 1
ATOM 808 N N . LEU A 1 102 ? 19.052 -5.405 -14.915 1.00 58.06 102 LEU A N 1
ATOM 809 C CA . LEU A 1 102 ? 18.747 -5.646 -16.336 1.00 58.06 102 LEU A CA 1
ATOM 810 C C . LEU A 1 102 ? 18.491 -4.359 -17.153 1.00 58.06 102 LEU A C 1
ATOM 812 O O . LEU A 1 102 ? 18.008 -4.457 -18.282 1.00 58.06 102 LEU A O 1
ATOM 816 N N . VAL A 1 103 ? 18.792 -3.182 -16.589 1.00 50.00 103 VAL A N 1
ATOM 817 C CA . VAL A 1 103 ? 18.831 -1.891 -17.311 1.00 50.00 103 VAL A CA 1
ATOM 818 C C . VAL A 1 103 ? 20.191 -1.695 -17.962 1.00 50.00 103 VAL A C 1
ATOM 820 O O . VAL A 1 103 ? 21.202 -1.963 -17.278 1.00 50.00 103 VAL A O 1
#

pLDDT: mean 76.96, std 8.66, range [50.0, 86.62]

Secondary structure (DSSP, 8-state):
--GGGS-HHHHHIIIIIHHHHHHHHHHHHHHHHTTSPPPHHHHHHHHHHHHHHHHHHHHH-TTTTT--------HHHHHHHHHHHHHHHHHHHHHHHHHHT--